Protein AF-A0A958CRT2-F1 (afdb_monomer_lite)

Structure (mmCIF, N/CA/C/O backbone):
data_AF-A0A958CRT2-F1
#
_entry.id   AF-A0A958CRT2-F1
#
loop_
_atom_site.group_PDB
_atom_site.id
_atom_site.type_symbol
_atom_site.label_atom_id
_atom_site.label_alt_id
_atom_site.label_comp_id
_atom_site.label_asym_id
_atom_site.label_entity_id
_atom_site.label_seq_id
_atom_site.pdbx_PDB_ins_code
_atom_site.Cartn_x
_atom_site.Cartn_y
_atom_site.Cartn_z
_atom_site.occupancy
_atom_site.B_iso_or_equiv
_atom_site.auth_seq_id
_atom_site.auth_comp_id
_atom_site.auth_asym_id
_atom_site.auth_atom_id
_atom_site.pdbx_PDB_model_num
ATOM 1 N N . MET A 1 1 ? -0.131 -10.631 -9.156 1.00 92.69 1 MET A N 1
ATOM 2 C CA . MET A 1 1 ? 0.072 -11.585 -8.029 1.00 92.69 1 MET A CA 1
ATOM 3 C C . MET A 1 1 ? -0.683 -11.134 -6.780 1.00 92.69 1 MET A C 1
ATOM 5 O O . MET A 1 1 ? -0.320 -10.122 -6.185 1.00 92.69 1 MET A O 1
ATOM 9 N N . ARG A 1 2 ? -1.702 -11.897 -6.364 1.00 96.94 2 ARG A N 1
ATOM 10 C CA . ARG A 1 2 ? -2.459 -11.662 -5.123 1.00 96.94 2 ARG A CA 1
ATOM 11 C C . ARG A 1 2 ? -1.669 -12.096 -3.884 1.00 96.94 2 ARG A C 1
ATOM 13 O O . ARG A 1 2 ? -1.029 -13.145 -3.904 1.00 96.94 2 ARG A O 1
ATOM 20 N N . ILE A 1 3 ? -1.748 -11.299 -2.823 1.00 97.94 3 ILE A N 1
ATOM 21 C CA . ILE A 1 3 ? -1.172 -11.559 -1.503 1.00 97.94 3 ILE A CA 1
ATOM 22 C C . ILE A 1 3 ? -2.262 -11.294 -0.465 1.00 97.94 3 ILE A C 1
ATOM 24 O O . ILE A 1 3 ? -2.745 -10.166 -0.346 1.00 97.94 3 ILE A O 1
ATOM 28 N N . ASP A 1 4 ? -2.651 -12.332 0.267 1.00 98.25 4 ASP A N 1
ATOM 29 C CA . ASP A 1 4 ? -3.617 -12.218 1.357 1.00 98.25 4 ASP A CA 1
ATOM 30 C C . ASP A 1 4 ? -2.956 -11.654 2.625 1.00 98.25 4 ASP A C 1
ATOM 32 O O . ASP A 1 4 ? -1.747 -11.795 2.843 1.00 98.25 4 ASP A O 1
ATOM 36 N N . SER A 1 5 ? -3.760 -10.984 3.446 1.00 97.38 5 SER A N 1
ATOM 37 C CA . SER A 1 5 ? -3.342 -10.419 4.725 1.00 97.38 5 SER A CA 1
ATOM 38 C C . SER A 1 5 ? -2.797 -11.507 5.657 1.00 97.38 5 SER A C 1
ATOM 40 O O . SER A 1 5 ? -3.406 -12.571 5.787 1.00 97.38 5 SER A O 1
ATOM 42 N N . PRO A 1 6 ? -1.678 -11.253 6.359 1.00 97.31 6 PRO A N 1
ATOM 43 C CA . PRO A 1 6 ? -1.142 -12.186 7.344 1.00 97.31 6 PRO A CA 1
ATOM 44 C C . PRO A 1 6 ? -1.880 -12.129 8.694 1.00 97.31 6 PRO A C 1
ATOM 46 O O . PRO A 1 6 ? -1.558 -12.904 9.594 1.00 97.31 6 PRO A O 1
ATOM 49 N N . PHE A 1 7 ? -2.821 -11.198 8.874 1.00 97.19 7 PHE A N 1
ATOM 50 C CA . PHE A 1 7 ? -3.458 -10.925 10.160 1.00 97.19 7 PHE A CA 1
ATOM 51 C C . PHE A 1 7 ? -4.795 -11.656 10.295 1.00 97.19 7 PHE A C 1
ATOM 53 O O . PHE A 1 7 ? -5.686 -11.492 9.462 1.00 97.19 7 PHE A O 1
ATOM 60 N N . ALA A 1 8 ? -4.951 -12.421 11.380 1.00 95.12 8 ALA A N 1
ATOM 61 C CA . ALA A 1 8 ? -6.141 -13.234 11.637 1.00 95.12 8 ALA A CA 1
ATOM 62 C C . ALA A 1 8 ? -7.433 -12.411 11.778 1.00 95.12 8 ALA A C 1
ATOM 64 O O . ALA A 1 8 ? -8.497 -12.895 11.403 1.00 95.12 8 ALA A O 1
ATOM 65 N N . ASP A 1 9 ? -7.333 -11.171 12.265 1.00 95.38 9 ASP A N 1
ATOM 66 C CA . ASP A 1 9 ? -8.474 -10.259 12.425 1.00 95.38 9 ASP A CA 1
ATOM 67 C C . ASP A 1 9 ? -8.942 -9.647 11.091 1.00 95.38 9 ASP A C 1
ATOM 69 O O . ASP A 1 9 ? -10.022 -9.062 11.015 1.00 95.38 9 ASP A O 1
ATOM 73 N N . TYR A 1 10 ? -8.158 -9.817 10.019 1.00 95.19 10 TYR A N 1
ATOM 74 C CA . TYR A 1 10 ? -8.446 -9.290 8.683 1.00 95.19 10 TYR A CA 1
ATOM 75 C C . TYR A 1 10 ? -8.303 -10.381 7.608 1.00 95.19 10 TYR A C 1
ATOM 77 O O . TYR A 1 10 ? -7.496 -10.225 6.687 1.00 95.19 10 TYR A O 1
ATOM 85 N N . PRO A 1 11 ? -9.072 -11.485 7.694 1.00 95.31 11 PRO A N 1
ATOM 86 C CA . PRO A 1 11 ? -8.912 -12.646 6.814 1.00 95.31 11 PRO A CA 1
ATOM 87 C C . PRO A 1 11 ? -9.316 -12.363 5.360 1.00 95.31 11 PRO A C 1
ATOM 89 O O . PRO A 1 11 ? -8.834 -13.023 4.444 1.00 95.31 11 PRO A O 1
ATOM 92 N N . ASP A 1 12 ? -10.174 -11.364 5.144 1.00 95.75 12 ASP A N 1
ATOM 93 C CA . ASP A 1 12 ? -10.664 -10.975 3.818 1.00 95.75 12 ASP A CA 1
ATOM 94 C C . ASP A 1 12 ? -9.814 -9.880 3.158 1.00 95.75 12 ASP A C 1
ATOM 96 O O . ASP A 1 12 ? -10.076 -9.498 2.015 1.00 95.75 12 ASP A O 1
ATOM 100 N N . ALA A 1 13 ? -8.814 -9.342 3.864 1.00 97.44 13 ALA A N 1
ATOM 101 C CA . ALA A 1 13 ? -7.952 -8.298 3.331 1.00 97.44 13 ALA A CA 1
ATOM 102 C C . ALA A 1 13 ? -6.886 -8.895 2.402 1.00 97.44 13 ALA A C 1
ATOM 104 O O . ALA A 1 13 ? -6.254 -9.902 2.717 1.00 97.44 13 ALA A O 1
ATOM 105 N N . TRP A 1 14 ? -6.663 -8.260 1.254 1.00 98.25 14 TRP A N 1
ATOM 106 C CA . TRP A 1 14 ? -5.672 -8.692 0.272 1.00 98.25 14 TRP A CA 1
ATOM 107 C C . TRP A 1 14 ? -5.212 -7.532 -0.609 1.00 98.25 14 TRP A C 1
ATOM 109 O O . TRP A 1 14 ? -5.921 -6.545 -0.808 1.00 98.25 14 TRP A O 1
ATOM 119 N N . ILE A 1 15 ? -4.022 -7.680 -1.184 1.00 98.31 15 ILE A N 1
ATOM 120 C CA . ILE A 1 15 ? -3.469 -6.774 -2.193 1.00 98.31 15 ILE A CA 1
ATOM 121 C C . ILE A 1 15 ? -3.059 -7.554 -3.437 1.00 98.31 15 ILE A C 1
ATOM 123 O O . ILE A 1 15 ? -2.719 -8.733 -3.364 1.00 98.31 15 ILE A O 1
ATOM 127 N N . GLU A 1 16 ? -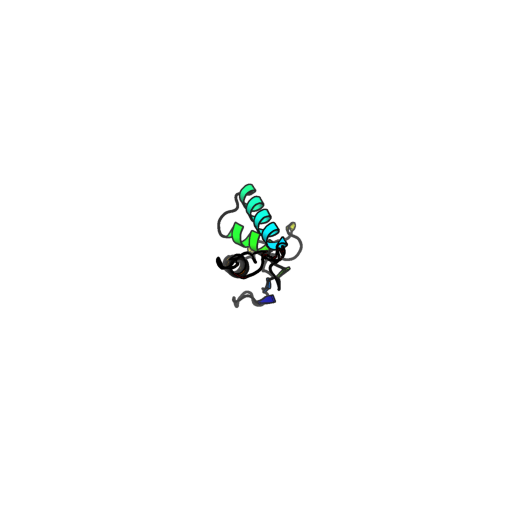3.066 -6.900 -4.589 1.00 98.00 16 GLU A N 1
ATOM 128 C CA . GLU A 1 16 ? -2.607 -7.473 -5.846 1.00 98.00 16 GLU A CA 1
ATOM 129 C C . GLU A 1 16 ? -1.454 -6.648 -6.416 1.00 98.00 16 GLU A C 1
ATOM 131 O O . GLU A 1 16 ? -1.618 -5.507 -6.854 1.00 98.00 16 GLU A O 1
ATOM 136 N N . LEU A 1 17 ? -0.261 -7.247 -6.388 1.00 96.56 17 LEU A N 1
ATOM 137 C CA . LEU A 1 17 ? 0.923 -6.690 -7.030 1.00 96.56 17 LEU A CA 1
ATOM 138 C C . LEU A 1 17 ? 0.836 -6.887 -8.547 1.00 96.56 17 LEU A C 1
ATOM 140 O O . LEU A 1 17 ? 0.374 -7.947 -8.985 1.00 96.56 17 LEU A O 1
ATOM 144 N N . PRO A 1 18 ? 1.382 -5.964 -9.350 1.00 93.81 18 PRO A N 1
ATOM 145 C CA . PRO A 1 18 ? 1.502 -6.180 -10.781 1.00 93.81 18 PRO A CA 1
ATOM 146 C C . PRO A 1 18 ? 2.431 -7.354 -11.091 1.00 93.81 18 PRO A C 1
ATOM 148 O O . PRO A 1 18 ? 3.497 -7.506 -10.494 1.00 93.81 18 PRO A O 1
ATOM 151 N N . ASP A 1 19 ? 2.063 -8.159 -12.089 1.00 88.75 19 ASP A N 1
ATOM 152 C CA . ASP A 1 19 ? 2.881 -9.302 -12.525 1.00 88.75 19 ASP A CA 1
ATOM 153 C C . ASP A 1 19 ? 4.223 -8.865 -13.127 1.00 88.75 19 ASP A C 1
ATOM 155 O O . ASP A 1 19 ? 5.197 -9.620 -13.146 1.00 88.75 19 ASP A O 1
ATOM 159 N N . ARG A 1 20 ? 4.281 -7.632 -13.650 1.00 88.50 20 ARG A N 1
ATOM 160 C CA . ARG A 1 20 ? 5.501 -7.014 -14.171 1.00 88.50 20 ARG A CA 1
ATOM 161 C C . ARG A 1 20 ? 5.570 -5.540 -13.813 1.00 88.50 20 ARG A C 1
ATOM 163 O O . ARG A 1 20 ? 4.708 -4.740 -14.180 1.00 88.50 20 ARG A O 1
ATOM 170 N N . TRP A 1 21 ? 6.695 -5.158 -13.231 1.00 90.00 21 TRP A N 1
ATOM 171 C CA . TRP A 1 21 ? 7.035 -3.768 -12.980 1.00 90.00 21 TRP A CA 1
ATOM 172 C C . TRP A 1 21 ? 7.600 -3.116 -14.240 1.00 90.00 21 TRP A C 1
ATOM 174 O O . TRP A 1 21 ? 8.756 -3.286 -14.615 1.00 90.00 21 TRP A O 1
ATOM 184 N N . LEU A 1 22 ? 6.739 -2.384 -14.931 1.00 86.94 22 LEU A N 1
ATOM 185 C CA . LEU A 1 22 ? 7.072 -1.635 -16.145 1.00 86.94 22 LEU A CA 1
ATOM 186 C C . LEU A 1 22 ? 7.423 -0.172 -15.845 1.00 86.94 22 LEU A C 1
ATOM 188 O O . LEU A 1 22 ? 7.059 0.342 -14.788 1.00 86.94 22 LEU A O 1
ATOM 192 N N . GLY A 1 23 ? 8.028 0.524 -16.815 1.00 85.44 23 GLY A N 1
ATOM 193 C CA . GLY A 1 23 ? 8.435 1.933 -16.685 1.00 85.44 23 GLY A CA 1
ATOM 194 C C . GLY A 1 23 ? 7.325 2.875 -16.198 1.00 85.44 23 GLY A C 1
ATOM 195 O O . GLY A 1 23 ? 7.589 3.761 -15.393 1.00 85.44 23 GLY A O 1
ATOM 196 N N . ARG A 1 24 ? 6.062 2.612 -16.564 1.00 87.81 24 ARG A N 1
ATOM 197 C CA . ARG A 1 24 ? 4.900 3.366 -16.054 1.00 87.81 24 ARG A CA 1
ATOM 198 C C . ARG A 1 24 ? 4.775 3.357 -14.523 1.00 87.81 24 ARG A C 1
ATOM 200 O O . ARG A 1 24 ? 4.306 4.333 -13.957 1.00 87.81 24 ARG A O 1
ATOM 207 N N . HIS A 1 25 ? 5.191 2.285 -13.847 1.00 91.62 25 HIS A N 1
ATOM 208 C CA . HIS A 1 25 ? 5.141 2.200 -12.383 1.00 91.62 25 HIS A CA 1
ATOM 209 C C . HIS A 1 25 ? 6.235 3.063 -11.751 1.00 91.62 25 HIS A C 1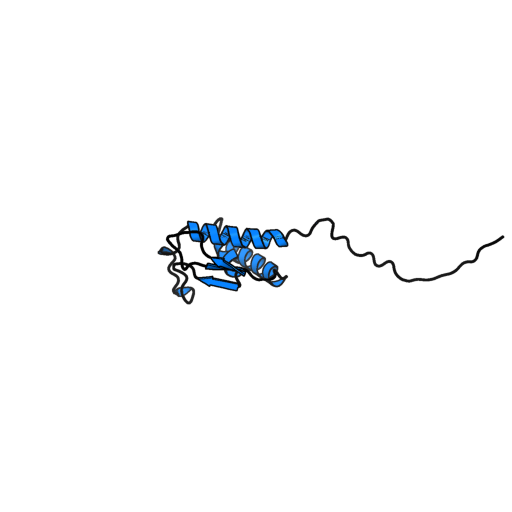
ATOM 211 O O . HIS A 1 25 ? 6.009 3.661 -10.708 1.00 91.62 25 HIS A O 1
ATOM 217 N N . ALA A 1 26 ? 7.391 3.203 -12.412 1.00 90.19 26 ALA A N 1
ATOM 218 C CA . ALA A 1 26 ? 8.419 4.151 -11.990 1.00 90.19 26 ALA A CA 1
ATOM 219 C C . ALA A 1 26 ? 7.934 5.602 -12.104 1.00 90.19 26 ALA A C 1
ATOM 221 O O . ALA A 1 26 ? 8.149 6.386 -11.180 1.00 90.19 26 ALA A O 1
ATOM 222 N N . THR A 1 27 ? 7.224 5.936 -13.186 1.00 92.19 27 THR A N 1
AT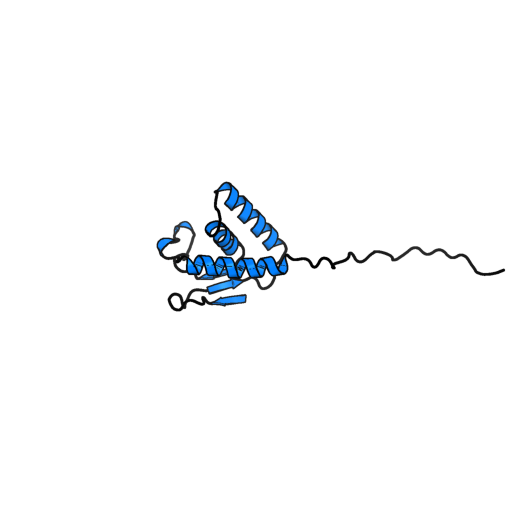OM 223 C CA . THR A 1 27 ? 6.573 7.244 -13.343 1.00 92.19 27 THR A CA 1
ATOM 224 C C . THR A 1 27 ? 5.529 7.480 -12.252 1.00 92.19 27 THR A C 1
ATOM 226 O O . THR A 1 27 ? 5.639 8.462 -11.526 1.00 92.19 27 THR A O 1
ATOM 229 N N . ARG A 1 28 ? 4.589 6.544 -12.056 1.00 93.88 28 ARG A N 1
ATOM 230 C CA . ARG A 1 28 ? 3.560 6.624 -11.003 1.00 93.88 28 ARG A CA 1
ATOM 231 C C . ARG A 1 28 ? 4.153 6.781 -9.604 1.00 93.88 28 ARG A C 1
ATOM 233 O O . ARG A 1 28 ? 3.670 7.592 -8.824 1.00 93.88 28 ARG A O 1
ATOM 240 N N . TYR A 1 29 ? 5.215 6.037 -9.297 1.00 94.50 29 TYR A N 1
ATOM 241 C CA . TYR A 1 29 ? 5.940 6.171 -8.036 1.00 94.50 29 TYR A CA 1
ATOM 242 C C . TYR A 1 29 ? 6.488 7.591 -7.855 1.00 94.50 29 TYR A C 1
ATOM 244 O O . TYR A 1 29 ? 6.267 8.207 -6.817 1.00 94.50 29 TYR A O 1
ATOM 252 N N . ALA A 1 30 ? 7.187 8.124 -8.862 1.00 93.81 30 ALA A N 1
ATOM 253 C CA . ALA A 1 30 ? 7.752 9.469 -8.794 1.00 93.81 30 ALA A CA 1
ATOM 254 C C . ALA A 1 30 ? 6.657 10.538 -8.639 1.00 93.81 30 ALA A C 1
ATOM 256 O O . ALA A 1 30 ? 6.776 11.418 -7.790 1.00 93.81 30 ALA A O 1
ATOM 257 N N . GLU A 1 31 ? 5.566 10.425 -9.399 1.00 96.19 31 GLU A N 1
ATOM 258 C CA . GLU A 1 31 ? 4.409 11.320 -9.305 1.00 96.19 31 GLU A CA 1
ATOM 259 C C . GLU A 1 31 ? 3.756 11.274 -7.918 1.00 96.19 31 GLU A C 1
ATOM 261 O O . GLU A 1 31 ? 3.472 12.326 -7.343 1.00 96.19 31 GLU A O 1
ATOM 266 N N . ALA A 1 32 ? 3.571 10.077 -7.352 1.00 95.75 32 ALA A N 1
ATOM 267 C CA . ALA A 1 32 ? 3.008 9.893 -6.018 1.00 95.75 32 ALA A CA 1
ATOM 268 C C . ALA A 1 32 ? 3.919 10.469 -4.921 1.00 95.75 32 ALA A C 1
ATOM 270 O O . ALA A 1 32 ? 3.429 11.101 -3.986 1.00 95.75 32 ALA A O 1
ATOM 271 N N . ILE A 1 33 ? 5.241 10.321 -5.053 1.00 96.12 33 ILE A N 1
ATOM 272 C CA . ILE A 1 33 ? 6.214 10.926 -4.133 1.00 96.12 33 ILE A CA 1
ATOM 273 C C . ILE A 1 33 ? 6.154 12.455 -4.198 1.00 96.12 33 ILE A C 1
ATOM 275 O O . ILE A 1 33 ? 6.101 13.109 -3.157 1.00 96.12 33 ILE A O 1
ATOM 279 N N . GLU A 1 34 ? 6.135 13.044 -5.395 1.00 96.81 34 GLU A N 1
ATOM 280 C CA . GLU A 1 34 ? 6.040 14.501 -5.543 1.00 96.81 34 GLU A CA 1
ATOM 281 C C . GLU A 1 34 ? 4.694 15.045 -5.050 1.00 96.81 34 GLU A C 1
ATOM 283 O O . GLU A 1 34 ? 4.656 16.092 -4.402 1.00 96.81 34 GLU A O 1
ATOM 288 N N . ALA A 1 35 ? 3.592 14.329 -5.288 1.00 96.31 35 ALA A N 1
ATOM 289 C CA . ALA A 1 35 ? 2.294 14.668 -4.713 1.00 96.31 35 ALA A CA 1
ATOM 290 C C . ALA A 1 35 ? 2.338 14.633 -3.181 1.00 96.31 35 ALA A C 1
ATOM 292 O O . ALA A 1 35 ? 1.975 15.614 -2.536 1.00 96.31 35 ALA A O 1
ATOM 293 N N . GLY A 1 36 ? 2.878 13.561 -2.601 1.00 95.19 36 GLY A N 1
ATOM 294 C CA . GLY A 1 36 ? 3.036 13.435 -1.158 1.00 95.19 36 GLY A CA 1
ATOM 295 C C . GLY A 1 36 ? 3.877 14.553 -0.541 1.00 95.19 36 GLY A C 1
ATOM 296 O O . GLY A 1 36 ? 3.505 15.087 0.499 1.00 95.19 36 GLY A O 1
ATOM 297 N N . LYS A 1 37 ? 4.956 14.985 -1.206 1.00 94.50 37 LYS A N 1
ATOM 298 C CA . LYS A 1 37 ? 5.759 16.138 -0.764 1.00 94.50 37 LYS A CA 1
ATOM 299 C C . LYS A 1 37 ? 4.963 17.441 -0.753 1.00 94.50 37 LYS A C 1
ATOM 301 O O . LYS A 1 37 ? 5.082 18.199 0.208 1.00 94.50 37 LYS A O 1
ATOM 306 N N . ARG A 1 38 ? 4.163 17.711 -1.794 1.00 96.62 38 ARG A N 1
ATOM 307 C CA . ARG A 1 38 ? 3.306 18.913 -1.849 1.00 96.62 38 ARG A CA 1
ATOM 308 C C . ARG A 1 38 ? 2.306 18.935 -0.698 1.00 96.62 38 ARG A C 1
ATOM 310 O O . ARG A 1 38 ? 2.163 19.964 -0.044 1.00 96.62 38 ARG A O 1
ATOM 317 N N . GLU A 1 39 ? 1.713 17.782 -0.407 1.00 95.75 39 GLU A N 1
ATOM 318 C CA . GLU A 1 39 ? 0.768 17.597 0.700 1.00 95.75 39 GLU A CA 1
ATOM 319 C C . GLU A 1 39 ? 1.454 17.398 2.065 1.00 95.75 39 GLU A C 1
ATOM 321 O O . GLU A 1 39 ? 0.788 17.207 3.080 1.00 95.75 39 GLU A O 1
ATOM 326 N N . LYS A 1 40 ? 2.793 17.460 2.116 1.00 95.69 40 LYS A N 1
ATOM 327 C CA . LYS A 1 40 ? 3.610 17.272 3.328 1.00 95.69 40 LYS A CA 1
ATOM 328 C C . LYS A 1 40 ? 3.363 15.931 4.033 1.00 95.69 40 LYS A C 1
ATOM 330 O O . LYS A 1 40 ? 3.539 15.825 5.247 1.00 95.69 40 LYS A O 1
ATOM 335 N N . LEU A 1 41 ? 2.993 14.898 3.278 1.00 93.44 41 LEU A N 1
ATOM 336 C CA . LEU A 1 41 ? 2.925 13.528 3.773 1.00 93.44 41 LEU A CA 1
ATOM 337 C C . LEU A 1 41 ? 4.340 13.023 4.051 1.00 93.44 41 LEU A C 1
ATOM 339 O O . LEU A 1 41 ? 5.250 13.190 3.237 1.00 93.44 41 LEU A O 1
ATOM 343 N N . ILE A 1 42 ? 4.522 12.381 5.201 1.00 91.75 42 ILE A N 1
ATOM 344 C CA . ILE A 1 42 ? 5.815 11.852 5.635 1.00 91.75 42 ILE A CA 1
ATOM 345 C C . ILE A 1 42 ? 5.675 10.437 6.184 1.00 91.75 42 ILE A C 1
ATOM 347 O O . ILE A 1 42 ? 4.595 10.014 6.604 1.00 91.75 42 ILE A O 1
ATOM 351 N N . GLY A 1 43 ? 6.799 9.723 6.204 1.00 92.25 43 GLY A N 1
ATOM 352 C CA . GLY A 1 43 ? 6.909 8.406 6.818 1.00 92.25 43 GLY A CA 1
ATOM 353 C C . GLY A 1 43 ? 5.855 7.436 6.296 1.00 92.25 43 GLY A C 1
ATOM 354 O O . GLY A 1 43 ? 5.647 7.304 5.091 1.00 92.25 43 GLY A O 1
ATOM 355 N N . ARG A 1 44 ? 5.162 6.768 7.220 1.00 92.56 44 ARG A N 1
ATOM 356 C CA . ARG A 1 44 ? 4.337 5.612 6.873 1.00 92.56 44 ARG A CA 1
ATOM 357 C C . ARG A 1 44 ? 3.102 5.927 6.045 1.00 92.56 44 ARG A C 1
ATOM 359 O O . ARG A 1 44 ? 2.710 5.126 5.204 1.00 92.56 44 ARG A O 1
ATOM 366 N N . VAL A 1 45 ? 2.539 7.115 6.236 1.00 91.50 45 VAL A N 1
ATOM 367 C CA . VAL A 1 45 ? 1.386 7.583 5.461 1.00 91.50 45 VAL A CA 1
ATOM 368 C C . VAL A 1 45 ? 1.781 7.825 4.004 1.00 91.50 45 VAL A C 1
ATOM 370 O O . VAL A 1 45 ? 1.028 7.462 3.100 1.00 91.50 45 VAL A O 1
ATOM 373 N N . LEU A 1 46 ? 2.974 8.380 3.762 1.00 95.69 46 LEU A N 1
ATOM 374 C CA . LEU A 1 46 ? 3.503 8.545 2.408 1.00 95.69 46 LEU A CA 1
ATOM 375 C C . LEU A 1 46 ? 3.750 7.186 1.749 1.00 95.69 46 LEU A C 1
ATOM 377 O O . LEU A 1 46 ? 3.261 6.951 0.647 1.00 95.69 46 LEU A O 1
ATOM 381 N N . ASP A 1 47 ? 4.463 6.289 2.434 1.00 97.19 47 ASP A N 1
ATOM 382 C CA . ASP A 1 47 ? 4.784 4.959 1.908 1.00 97.19 47 ASP A CA 1
ATOM 383 C C . ASP A 1 47 ? 3.524 4.176 1.526 1.00 97.19 47 ASP A C 1
ATOM 385 O O . ASP A 1 47 ? 3.453 3.580 0.449 1.00 97.19 47 ASP A O 1
ATOM 389 N N . PHE A 1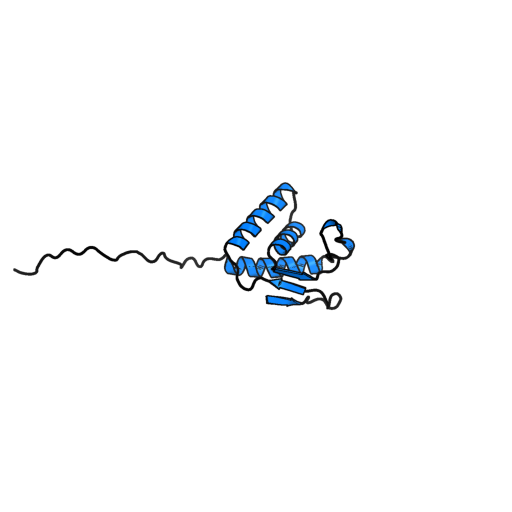 48 ? 2.512 4.204 2.393 1.00 96.75 48 PHE A N 1
ATOM 390 C CA . PHE A 1 48 ? 1.232 3.558 2.143 1.00 96.75 48 PHE A CA 1
ATOM 391 C C . PHE A 1 48 ? 0.499 4.181 0.953 1.00 96.75 48 PHE A C 1
ATOM 393 O O . PHE A 1 48 ? 0.070 3.461 0.054 1.00 96.75 48 PHE A O 1
ATOM 400 N N . SER A 1 49 ? 0.428 5.514 0.890 1.00 95.19 49 SER A N 1
ATOM 401 C CA . SER A 1 49 ? -0.221 6.225 -0.221 1.00 95.19 49 SER A CA 1
ATOM 402 C C . SER A 1 49 ? 0.435 5.896 -1.563 1.00 95.19 49 SER A C 1
ATOM 404 O O . SER A 1 49 ? -0.248 5.605 -2.541 1.00 95.19 49 SER A O 1
ATOM 406 N N . VAL A 1 50 ? 1.769 5.880 -1.605 1.00 97.12 50 VAL A N 1
ATOM 407 C CA . VAL A 1 50 ? 2.535 5.480 -2.793 1.00 97.12 50 VAL A CA 1
ATOM 408 C C . VAL A 1 50 ? 2.269 4.020 -3.151 1.00 97.12 50 VAL A C 1
ATOM 410 O O . VAL A 1 50 ? 2.127 3.692 -4.327 1.00 97.12 50 VAL A O 1
ATOM 413 N N . SER A 1 51 ? 2.165 3.147 -2.151 1.00 97.69 51 SER A N 1
ATOM 414 C CA . SER A 1 51 ? 1.889 1.726 -2.360 1.00 97.69 51 SER A CA 1
ATOM 415 C C . SER A 1 51 ? 0.523 1.496 -3.003 1.00 97.69 51 SER A C 1
ATOM 417 O O . SER A 1 51 ? 0.446 0.737 -3.964 1.00 97.69 51 SER A O 1
ATOM 419 N N . LEU A 1 52 ? -0.527 2.204 -2.569 1.00 96.38 52 LEU A N 1
ATOM 420 C CA . LEU A 1 52 ? -1.855 2.110 -3.193 1.00 96.38 52 LEU A CA 1
ATOM 421 C C . LEU A 1 52 ? -1.834 2.491 -4.682 1.00 96.38 52 LEU A C 1
ATOM 423 O O . LEU A 1 52 ? -2.510 1.865 -5.488 1.00 96.38 52 LEU A O 1
ATOM 427 N N . VAL A 1 53 ? -1.018 3.473 -5.075 1.00 95.56 53 VAL A N 1
ATOM 428 C CA . VAL A 1 53 ? -0.879 3.888 -6.486 1.00 95.56 53 VAL A CA 1
ATOM 429 C C . VAL A 1 53 ? -0.150 2.833 -7.340 1.00 95.56 53 VAL A C 1
ATOM 431 O O . VAL A 1 53 ? -0.278 2.813 -8.570 1.00 95.56 53 VAL A O 1
ATOM 434 N N . LEU A 1 54 ? 0.642 1.968 -6.704 1.00 96.31 54 LEU A N 1
ATOM 435 C CA . LEU A 1 54 ? 1.436 0.932 -7.364 1.00 96.31 54 LEU A CA 1
ATOM 436 C C . LEU A 1 54 ? 0.732 -0.421 -7.485 1.00 96.31 54 LEU A C 1
ATOM 438 O O . LEU A 1 54 ? 1.169 -1.239 -8.295 1.00 96.31 54 LEU A O 1
ATOM 442 N N . LEU A 1 55 ? -0.308 -0.660 -6.691 1.00 96.31 55 LEU A N 1
ATOM 443 C CA . LEU A 1 55 ? -1.101 -1.882 -6.741 1.00 96.31 55 LEU A CA 1
ATOM 444 C C . LEU A 1 55 ? -1.982 -1.925 -7.994 1.00 96.31 55 LEU A C 1
ATOM 446 O O . LEU A 1 55 ? -2.467 -0.894 -8.462 1.00 96.31 55 LEU A O 1
ATOM 450 N N . ASP A 1 56 ? -2.220 -3.133 -8.507 1.00 94.94 56 ASP A N 1
ATOM 451 C CA . ASP A 1 56 ? -3.224 -3.349 -9.554 1.00 94.94 56 ASP A CA 1
ATOM 452 C C . ASP A 1 56 ? -4.632 -3.388 -8.945 1.00 94.94 56 ASP A C 1
ATOM 454 O O . ASP A 1 56 ? -5.577 -2.867 -9.540 1.00 94.94 56 ASP A O 1
ATOM 458 N N . ASN A 1 57 ? -4.773 -3.979 -7.752 1.00 96.00 57 ASN A N 1
ATOM 459 C CA . ASN A 1 57 ? -6.039 -4.053 -7.027 1.00 96.00 57 ASN A CA 1
ATOM 460 C C . ASN A 1 57 ? -5.835 -4.336 -5.527 1.00 96.00 57 ASN A C 1
ATOM 462 O O . ASN A 1 57 ? -4.739 -4.714 -5.102 1.00 96.00 57 ASN A O 1
ATOM 466 N N . TRP A 1 58 ? -6.878 -4.148 -4.714 1.00 97.06 58 TRP A N 1
ATOM 467 C CA . TRP A 1 58 ? -6.859 -4.439 -3.279 1.00 97.06 58 TRP A CA 1
ATOM 468 C C . TRP A 1 58 ? -8.264 -4.536 -2.675 1.00 97.06 58 TRP A C 1
ATOM 470 O O . TRP A 1 58 ? -9.217 -3.921 -3.151 1.00 97.06 58 TRP A O 1
ATOM 4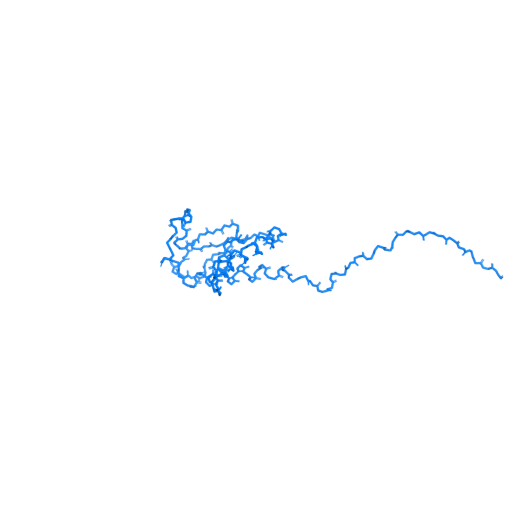80 N N . VAL A 1 59 ? -8.366 -5.250 -1.554 1.00 97.06 59 VAL A N 1
ATOM 481 C CA . VAL A 1 59 ? -9.463 -5.143 -0.585 1.00 97.06 59 VAL A CA 1
ATOM 482 C C . VAL A 1 59 ? -8.830 -4.916 0.774 1.00 97.06 59 VAL A C 1
ATOM 484 O O . VAL A 1 59 ? -8.101 -5.767 1.276 1.00 97.06 59 VAL A O 1
ATOM 487 N N . LEU A 1 60 ? -9.089 -3.751 1.361 1.00 97.19 60 LEU A N 1
ATOM 488 C CA . LEU A 1 60 ? -8.529 -3.347 2.646 1.00 97.19 60 LEU A CA 1
ATOM 489 C C . LEU A 1 60 ? -9.652 -2.820 3.552 1.00 97.19 60 LEU A C 1
ATOM 491 O O . LEU A 1 60 ? -10.586 -2.192 3.041 1.00 97.19 60 LEU A O 1
ATOM 495 N N . PRO A 1 61 ? -9.573 -3.040 4.877 1.00 96.19 61 PRO A N 1
ATOM 496 C CA . PRO A 1 61 ? -10.537 -2.504 5.835 1.00 96.19 61 PRO A CA 1
ATOM 497 C C . PRO A 1 61 ? -10.721 -0.991 5.671 1.00 96.19 61 PRO A C 1
ATOM 499 O O . PRO A 1 61 ? -9.750 -0.258 5.492 1.00 96.19 61 PRO A O 1
ATOM 502 N N . GLY A 1 62 ? -11.970 -0.521 5.678 1.00 93.88 62 GLY A N 1
ATOM 503 C CA . GLY A 1 62 ? -12.295 0.902 5.537 1.00 93.88 62 GLY A CA 1
ATOM 504 C C . GLY A 1 62 ? -12.130 1.501 4.133 1.00 93.88 62 GLY A C 1
ATOM 505 O O . GLY A 1 62 ? -12.753 2.518 3.839 1.00 93.88 62 GLY A O 1
ATOM 506 N N . LEU A 1 63 ? -11.378 0.876 3.219 1.00 95.25 63 LEU A N 1
ATOM 507 C CA . LEU A 1 63 ? -11.123 1.401 1.867 1.00 95.25 63 LEU A CA 1
ATOM 508 C C . LEU A 1 63 ? -12.082 0.813 0.826 1.00 95.25 63 LEU A C 1
ATOM 510 O O . LEU A 1 63 ? -11.669 0.290 -0.210 1.00 95.25 63 LEU A O 1
ATOM 514 N N . THR A 1 64 ? -13.382 0.873 1.115 1.00 90.12 64 THR A N 1
ATOM 515 C CA . THR A 1 64 ? -14.421 0.349 0.217 1.00 90.12 64 THR A CA 1
ATOM 516 C C . THR A 1 64 ? -15.062 1.465 -0.604 1.00 90.12 64 THR A C 1
ATOM 518 O O . THR A 1 64 ? -15.448 2.509 -0.083 1.00 90.12 64 THR A O 1
ATOM 521 N N . GLY A 1 65 ? -15.192 1.241 -1.914 1.00 88.38 65 GLY A N 1
ATOM 522 C CA . GLY A 1 65 ? -15.782 2.218 -2.829 1.00 88.38 65 GLY A CA 1
ATOM 523 C C . GLY A 1 65 ? -14.858 3.404 -3.160 1.00 88.38 65 GLY A C 1
ATOM 524 O O . GLY A 1 65 ? -13.633 3.272 -3.086 1.00 88.38 65 GLY A O 1
ATOM 525 N N . PRO A 1 66 ? -15.425 4.543 -3.603 1.00 90.56 66 PRO A N 1
ATOM 526 C CA . PRO A 1 66 ? -14.647 5.708 -4.011 1.00 90.56 66 PRO A CA 1
ATOM 527 C C . PRO A 1 66 ? -13.984 6.418 -2.810 1.00 90.56 66 PRO A C 1
ATOM 529 O O . PRO A 1 66 ? -14.466 6.278 -1.684 1.00 90.56 66 PRO A O 1
ATOM 532 N N . PRO A 1 67 ? -12.904 7.198 -3.030 1.00 88.75 67 PRO A N 1
ATOM 533 C CA . PRO A 1 67 ? -12.093 7.774 -1.950 1.00 88.75 67 PRO A CA 1
ATOM 534 C C . PRO A 1 67 ? -12.833 8.667 -0.947 1.00 88.75 67 PRO A C 1
ATOM 536 O O . PRO A 1 67 ? -12.453 8.723 0.217 1.00 88.75 67 PRO A O 1
ATOM 539 N N . ASP A 1 68 ? -13.899 9.347 -1.368 1.00 91.88 68 ASP A N 1
ATOM 540 C CA . ASP A 1 68 ? -14.741 10.188 -0.507 1.00 91.88 68 ASP A CA 1
ATOM 541 C C . ASP A 1 68 ? -15.543 9.387 0.533 1.00 91.88 68 ASP A C 1
ATOM 543 O O . ASP A 1 68 ? -16.067 9.963 1.485 1.00 91.88 68 ASP A O 1
ATOM 547 N N . LYS A 1 69 ? -15.626 8.062 0.365 1.00 93.31 69 LYS A N 1
ATOM 548 C CA . LYS A 1 69 ? -16.314 7.139 1.278 1.00 93.31 69 LYS A CA 1
ATOM 549 C C . LYS A 1 69 ? -15.368 6.298 2.129 1.00 93.31 69 LYS A C 1
ATOM 551 O O . LYS A 1 69 ? -15.843 5.448 2.878 1.00 93.31 69 LYS A O 1
ATOM 556 N N . TRP A 1 70 ? -14.057 6.491 2.005 1.00 94.06 70 TRP A N 1
ATOM 557 C CA . TRP A 1 70 ? -13.091 5.711 2.770 1.00 94.06 70 TRP A CA 1
ATOM 558 C C . TRP A 1 70 ? -13.149 6.059 4.258 1.00 94.06 70 TRP A C 1
ATOM 560 O O . TRP A 1 70 ? -13.096 7.227 4.644 1.00 94.06 70 TRP A O 1
ATOM 570 N N . ASP A 1 71 ? -13.217 5.025 5.093 1.00 94.88 71 ASP A N 1
ATOM 571 C CA . ASP A 1 71 ? -13.196 5.138 6.545 1.00 94.88 71 ASP A CA 1
ATOM 572 C C . ASP A 1 71 ? -11.826 4.728 7.091 1.00 94.88 71 ASP A C 1
ATOM 574 O O . ASP A 1 71 ? -11.547 3.561 7.369 1.00 94.88 71 ASP A O 1
ATOM 578 N N . PHE A 1 72 ? -10.956 5.719 7.271 1.00 90.25 72 PHE A N 1
ATOM 579 C CA . PHE A 1 72 ? -9.619 5.501 7.817 1.00 90.25 72 PHE A CA 1
ATOM 580 C C . PHE A 1 72 ? -9.618 5.079 9.293 1.00 90.25 72 PHE A C 1
ATOM 582 O O . PHE A 1 72 ? -8.587 4.607 9.766 1.00 90.25 72 PHE A O 1
ATOM 589 N N . GLN A 1 73 ? -10.733 5.199 10.029 1.00 92.62 73 GLN A N 1
ATOM 590 C CA . GLN A 1 73 ? -10.809 4.691 11.406 1.00 92.62 73 GLN A CA 1
ATOM 591 C C . GLN A 1 73 ? -10.819 3.160 11.447 1.00 92.62 73 GLN A C 1
ATOM 593 O O . GLN A 1 73 ? -10.413 2.569 12.444 1.00 92.62 73 GLN A O 1
ATOM 598 N N . GLN A 1 74 ? -11.244 2.521 10.355 1.00 93.44 74 GLN A N 1
ATOM 599 C CA . GLN A 1 74 ? -11.246 1.067 10.208 1.00 93.44 74 GLN A CA 1
ATOM 600 C C . GLN A 1 74 ? -9.941 0.518 9.628 1.00 93.44 74 GLN A C 1
ATOM 602 O O . GLN A 1 74 ? -9.812 -0.696 9.516 1.00 93.44 74 GLN A O 1
ATOM 607 N N . LEU A 1 75 ? -8.988 1.374 9.245 1.00 94.44 75 LEU A N 1
ATOM 608 C CA . LEU A 1 75 ? -7.727 0.956 8.642 1.00 94.44 75 LEU A CA 1
ATOM 609 C C . LEU A 1 75 ? -6.629 0.871 9.720 1.00 94.44 75 LEU A C 1
ATOM 611 O O . LEU A 1 75 ? -6.030 1.891 10.073 1.00 94.44 75 LEU A O 1
ATOM 615 N N . PRO A 1 76 ? -6.342 -0.323 10.266 1.00 94.81 76 PRO A N 1
ATOM 616 C CA . PRO A 1 76 ? -5.382 -0.472 11.354 1.00 94.81 76 PRO A CA 1
ATOM 617 C C . PRO A 1 76 ? -3.948 -0.223 10.864 1.00 94.81 76 PRO A C 1
ATOM 619 O O . PRO A 1 76 ? -3.592 -0.510 9.717 1.00 94.81 76 PRO A O 1
ATOM 622 N N . LEU A 1 77 ? -3.086 0.262 11.764 1.00 94.56 77 LEU A N 1
ATOM 623 C CA . LEU A 1 77 ? -1.694 0.598 11.434 1.00 94.56 77 LEU A CA 1
ATOM 624 C C . LEU A 1 77 ? -0.897 -0.599 10.900 1.00 94.56 77 LEU A C 1
ATOM 626 O O . LEU A 1 77 ? -0.036 -0.418 10.048 1.00 94.56 77 LEU A O 1
ATOM 630 N N . GLU A 1 78 ? -1.190 -1.815 11.356 1.00 96.00 78 GLU A N 1
ATOM 631 C CA . GLU A 1 78 ? -0.526 -3.035 10.886 1.00 96.00 78 GLU A CA 1
ATOM 632 C C . GLU A 1 78 ? -0.859 -3.390 9.430 1.00 96.00 78 GLU A C 1
ATOM 634 O O . GLU A 1 78 ? 0.014 -3.871 8.710 1.00 96.00 78 GLU A O 1
ATOM 639 N N . ILE A 1 79 ? -2.066 -3.069 8.950 1.00 97.50 79 ILE A N 1
ATOM 640 C CA . ILE A 1 79 ? -2.414 -3.205 7.529 1.00 97.50 79 ILE A CA 1
ATOM 641 C C . ILE A 1 79 ? -1.670 -2.147 6.712 1.00 97.50 79 ILE A C 1
ATOM 643 O O . ILE A 1 79 ? -1.090 -2.473 5.678 1.00 97.50 79 ILE A O 1
ATOM 647 N N . ILE A 1 80 ? -1.629 -0.898 7.190 1.00 96.75 80 ILE A N 1
ATOM 648 C CA . ILE A 1 80 ? -0.871 0.190 6.546 1.00 96.75 80 ILE A CA 1
ATOM 649 C C . ILE A 1 80 ? 0.604 -0.207 6.402 1.00 96.75 80 ILE A C 1
ATOM 651 O O . ILE A 1 80 ? 1.185 -0.107 5.320 1.00 96.75 80 ILE A O 1
ATOM 655 N N . GLU A 1 81 ? 1.191 -0.692 7.495 1.00 96.94 81 GLU A N 1
ATOM 656 C CA . GLU A 1 81 ? 2.554 -1.204 7.587 1.00 96.94 81 GLU A CA 1
ATOM 657 C C . GLU A 1 81 ? 2.797 -2.342 6.591 1.00 96.94 81 GLU A C 1
ATOM 659 O O . GLU A 1 81 ? 3.715 -2.265 5.773 1.00 96.94 81 GLU A O 1
ATOM 664 N N . TRP A 1 82 ? 1.965 -3.383 6.637 1.00 97.94 82 TRP A N 1
ATOM 665 C CA . TRP A 1 82 ? 2.094 -4.569 5.796 1.00 97.94 82 TRP A CA 1
ATOM 666 C C . TRP A 1 82 ? 2.018 -4.233 4.306 1.00 97.94 82 TRP A C 1
ATOM 668 O O . TRP A 1 82 ? 2.881 -4.672 3.541 1.00 97.94 82 TRP A O 1
ATOM 678 N N . VAL A 1 83 ? 1.043 -3.420 3.891 1.00 98.38 83 VAL A N 1
ATOM 679 C CA . VAL A 1 83 ? 0.906 -2.991 2.494 1.00 98.38 83 VAL A CA 1
ATOM 680 C C . VAL A 1 83 ? 2.141 -2.205 2.062 1.00 98.38 83 VAL A C 1
ATOM 682 O O . VAL A 1 83 ? 2.750 -2.534 1.042 1.00 98.38 83 VAL A O 1
ATOM 685 N N . ALA A 1 84 ? 2.556 -1.216 2.859 1.00 98.00 84 ALA A N 1
ATOM 686 C CA . ALA A 1 84 ? 3.720 -0.393 2.553 1.00 98.00 84 ALA A CA 1
ATOM 687 C C . ALA A 1 84 ? 5.002 -1.225 2.408 1.00 98.00 84 ALA A C 1
ATOM 689 O O . ALA A 1 84 ? 5.734 -1.075 1.428 1.00 98.00 84 ALA A O 1
ATOM 690 N N . GLN A 1 85 ? 5.272 -2.132 3.353 1.00 97.62 85 GLN A N 1
ATOM 691 C CA . GLN A 1 85 ? 6.445 -3.004 3.285 1.00 97.62 85 GLN A CA 1
ATOM 692 C C . GLN A 1 85 ? 6.391 -3.928 2.071 1.00 97.62 85 GLN A C 1
ATOM 694 O O . GLN A 1 85 ? 7.357 -3.998 1.314 1.00 97.62 85 GLN A O 1
ATOM 699 N N . THR A 1 86 ? 5.268 -4.618 1.874 1.00 97.69 86 THR A N 1
ATOM 700 C CA . THR A 1 86 ? 5.132 -5.643 0.834 1.00 97.69 86 THR A CA 1
ATOM 701 C C . THR A 1 86 ? 5.315 -5.042 -0.555 1.00 97.69 86 THR A C 1
ATOM 703 O O . THR A 1 86 ? 6.099 -5.550 -1.361 1.00 97.69 86 THR A O 1
ATOM 706 N N . VAL A 1 87 ? 4.643 -3.921 -0.827 1.00 97.56 87 VAL A N 1
ATOM 707 C CA . VAL A 1 87 ? 4.673 -3.272 -2.141 1.00 97.56 87 VAL A CA 1
ATOM 708 C C . VAL A 1 87 ? 6.026 -2.623 -2.403 1.00 97.56 87 VAL A C 1
ATOM 710 O O . VAL A 1 87 ? 6.624 -2.859 -3.455 1.00 97.56 87 VAL A O 1
ATOM 713 N N . LEU A 1 88 ? 6.547 -1.828 -1.461 1.00 96.06 88 LEU A N 1
ATOM 714 C CA . LEU A 1 88 ? 7.797 -1.102 -1.687 1.00 96.06 88 LEU A CA 1
ATOM 715 C C . LEU A 1 88 ? 9.010 -2.029 -1.716 1.00 96.06 88 LEU A C 1
ATOM 717 O O . LEU A 1 88 ? 9.936 -1.765 -2.482 1.00 96.06 88 LEU A O 1
ATOM 721 N N . LEU A 1 89 ? 9.019 -3.125 -0.951 1.00 95.06 89 LEU A N 1
ATOM 722 C CA . LEU A 1 89 ? 10.075 -4.133 -1.052 1.00 95.06 89 LEU A CA 1
ATOM 723 C C . LEU A 1 89 ? 10.081 -4.773 -2.447 1.00 95.06 89 LEU A C 1
ATOM 725 O O . LEU A 1 89 ? 11.129 -4.813 -3.095 1.00 95.06 89 LEU A O 1
ATOM 729 N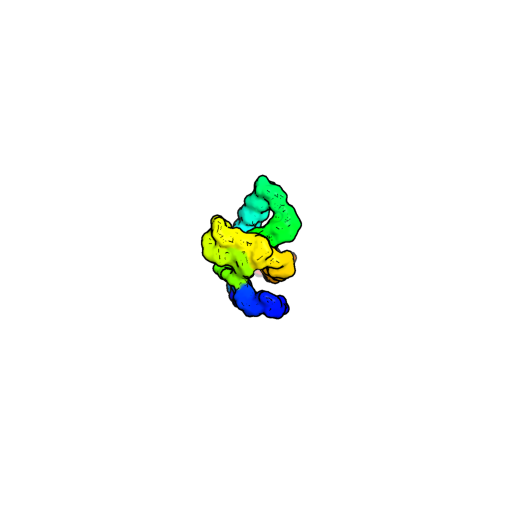 N . ALA A 1 90 ? 8.915 -5.209 -2.937 1.00 94.69 90 ALA A N 1
ATOM 730 C CA . ALA A 1 90 ? 8.783 -5.822 -4.258 1.00 94.69 90 ALA A CA 1
ATOM 731 C C . ALA A 1 90 ? 9.168 -4.853 -5.387 1.00 94.69 90 ALA A C 1
ATOM 733 O O . ALA A 1 90 ? 9.919 -5.211 -6.296 1.00 94.69 90 ALA A O 1
ATOM 734 N N . PHE A 1 91 ? 8.705 -3.605 -5.305 1.00 94.69 91 PHE A N 1
ATOM 735 C CA . PHE A 1 91 ? 9.017 -2.572 -6.285 1.00 94.69 91 PHE A CA 1
ATOM 736 C C . PHE A 1 91 ? 10.499 -2.168 -6.269 1.00 94.69 91 PHE A C 1
ATOM 738 O O . PHE A 1 91 ? 11.115 -1.989 -7.320 1.00 94.69 91 PHE A O 1
ATOM 745 N N . ASN A 1 92 ? 11.116 -2.040 -5.094 1.00 91.94 92 ASN A N 1
ATOM 746 C CA . ASN A 1 92 ? 12.527 -1.664 -5.006 1.00 91.94 92 ASN A CA 1
ATOM 747 C C . ASN A 1 92 ? 13.460 -2.794 -5.454 1.00 91.94 92 ASN A C 1
ATOM 749 O O . ASN A 1 92 ? 14.491 -2.505 -6.061 1.00 91.94 92 ASN A O 1
ATOM 753 N N . ALA A 1 93 ? 13.091 -4.061 -5.237 1.00 90.38 93 ALA A N 1
ATOM 754 C CA . ALA A 1 93 ? 13.881 -5.213 -5.675 1.00 90.38 93 ALA A CA 1
ATOM 755 C C . ALA A 1 93 ? 14.134 -5.222 -7.194 1.00 90.38 93 ALA A C 1
ATOM 757 O O . ALA A 1 93 ? 15.200 -5.636 -7.641 1.00 90.38 93 ALA A O 1
ATOM 758 N N . VAL A 1 94 ? 13.190 -4.708 -7.986 1.00 86.25 94 VAL A N 1
ATOM 759 C CA . VAL A 1 94 ? 13.316 -4.620 -9.451 1.00 86.25 94 VAL A CA 1
ATOM 760 C C . VAL A 1 94 ? 13.899 -3.296 -9.950 1.00 86.25 94 VAL A C 1
ATOM 762 O O . VAL A 1 94 ? 14.293 -3.198 -11.110 1.00 86.25 94 VAL A O 1
ATOM 765 N N . ARG A 1 95 ? 13.975 -2.264 -9.097 1.00 72.31 95 ARG A N 1
ATOM 766 C CA . ARG A 1 95 ? 14.621 -0.981 -9.431 1.00 72.31 95 ARG A CA 1
ATOM 767 C C . ARG A 1 95 ? 16.140 -1.042 -9.381 1.00 72.31 95 ARG A C 1
ATOM 769 O O . ARG A 1 95 ? 16.798 -0.166 -9.945 1.00 72.31 95 ARG A O 1
ATOM 776 N N . ILE A 1 96 ? 16.707 -2.037 -8.707 1.00 65.00 96 ILE A N 1
ATOM 777 C CA . ILE A 1 96 ? 18.151 -2.244 -8.684 1.00 65.00 96 ILE A CA 1
ATOM 778 C C . ILE A 1 96 ? 18.561 -2.825 -10.041 1.00 65.00 96 ILE A C 1
ATOM 780 O O . ILE A 1 96 ? 18.543 -4.033 -10.250 1.00 65.00 96 ILE A O 1
ATOM 784 N N . ILE A 1 97 ? 18.947 -1.955 -10.977 1.00 53.75 97 ILE A N 1
ATOM 785 C CA . ILE A 1 97 ? 19.695 -2.365 -12.169 1.00 53.75 97 ILE A CA 1
ATOM 786 C C . ILE A 1 97 ? 21.044 -2.910 -11.670 1.00 53.75 97 ILE A C 1
ATOM 788 O O . ILE A 1 97 ? 21.785 -2.165 -11.018 1.00 53.75 97 ILE A O 1
ATOM 792 N N . PRO A 1 98 ? 21.412 -4.176 -11.944 1.00 49.19 98 PRO A N 1
ATOM 793 C CA . PRO A 1 98 ? 22.745 -4.661 -11.627 1.00 49.19 98 PRO A CA 1
ATOM 794 C C . PRO A 1 98 ? 23.776 -3.777 -12.334 1.00 49.19 98 PRO A C 1
ATOM 796 O O . PRO A 1 98 ? 23.685 -3.581 -13.549 1.00 49.19 98 PRO A O 1
ATOM 799 N N . LYS A 1 99 ? 24.789 -3.294 -11.600 1.00 49.28 99 LYS A N 1
ATOM 800 C CA . LYS A 1 99 ? 25.916 -2.502 -12.144 1.00 49.28 99 LYS A CA 1
ATOM 801 C C . LYS A 1 99 ? 26.635 -3.171 -13.333 1.00 49.28 99 LYS A C 1
ATOM 803 O O . LYS A 1 99 ? 27.372 -2.498 -14.039 1.00 49.28 99 LYS A O 1
ATOM 808 N N . ASN A 1 100 ? 26.393 -4.462 -13.573 1.00 44.44 100 ASN A N 1
ATOM 809 C CA . ASN A 1 100 ? 26.981 -5.251 -14.659 1.00 44.44 100 ASN A CA 1
ATOM 810 C C . ASN A 1 100 ? 26.142 -5.296 -15.948 1.00 44.44 100 ASN A C 1
ATOM 812 O O . ASN A 1 100 ? 26.466 -6.061 -16.852 1.00 44.44 100 ASN A O 1
ATOM 816 N N . SER A 1 101 ? 25.085 -4.491 -16.067 1.00 44.06 101 SER A N 1
ATOM 817 C CA . SER A 1 101 ? 24.347 -4.345 -17.330 1.00 44.06 101 SER A CA 1
ATOM 818 C C . SER A 1 101 ? 25.138 -3.422 -18.268 1.00 44.06 101 SER A C 1
ATOM 820 O O . SER A 1 101 ? 24.807 -2.251 -18.434 1.00 44.06 101 SER A O 1
ATOM 822 N N . LEU A 1 102 ? 26.259 -3.924 -18.792 1.00 47.12 102 LEU A N 1
ATOM 823 C CA . LEU A 1 102 ? 27.101 -3.216 -19.756 1.00 47.12 102 LEU A CA 1
ATOM 824 C C . LEU A 1 102 ? 26.301 -2.903 -21.032 1.00 47.12 102 LEU A C 1
ATOM 826 O O . LEU A 1 102 ? 25.502 -3.737 -21.468 1.00 47.12 102 LEU A O 1
ATOM 830 N N . PRO A 1 103 ? 26.537 -1.751 -21.683 1.00 44.53 103 PRO A N 1
ATOM 831 C CA . PRO A 1 103 ? 26.088 -1.564 -23.052 1.00 44.53 103 PRO A CA 1
ATOM 832 C C . PRO A 1 103 ? 26.784 -2.605 -23.939 1.00 44.53 103 PRO A C 1
ATOM 834 O O . PRO A 1 103 ? 28.005 -2.758 -23.895 1.00 44.53 103 PRO A O 1
ATOM 837 N N . LEU A 1 104 ? 26.007 -3.320 -24.754 1.00 47.78 104 LEU A N 1
ATOM 838 C CA . LEU A 1 104 ? 26.536 -4.024 -25.919 1.00 47.78 104 LEU A CA 1
ATOM 839 C C . LEU A 1 104 ? 27.240 -2.978 -26.792 1.00 47.78 104 LEU A C 1
ATOM 841 O O . LEU A 1 104 ? 26.581 -2.138 -27.403 1.00 47.78 104 LEU A O 1
ATOM 845 N N . SER A 1 105 ? 28.574 -2.994 -26.807 1.00 46.69 105 SER A N 1
ATOM 846 C CA . SER A 1 105 ? 29.366 -2.185 -27.732 1.00 46.69 105 SER A CA 1
ATOM 847 C C . SER A 1 105 ? 28.906 -2.456 -29.168 1.00 46.69 105 SER A C 1
ATOM 849 O O . SER A 1 105 ? 28.921 -3.617 -29.588 1.00 46.69 105 SER A O 1
ATOM 851 N N . PRO A 1 106 ? 28.548 -1.433 -29.961 1.00 51.66 106 PRO A N 1
ATOM 852 C CA . PRO A 1 106 ? 28.375 -1.606 -31.389 1.00 51.66 106 PRO A CA 1
ATOM 853 C C . PRO A 1 106 ? 29.766 -1.579 -32.028 1.00 51.66 106 PRO A C 1
ATOM 855 O O . PRO A 1 106 ? 30.225 -0.546 -32.499 1.00 51.66 106 PRO A O 1
ATOM 858 N N . SER A 1 107 ? 30.454 -2.718 -32.032 1.00 48.81 107 SER A N 1
ATOM 859 C CA . SER A 1 107 ? 31.626 -2.916 -32.891 1.00 48.81 107 SER A CA 1
ATOM 860 C C . SER A 1 107 ? 31.276 -3.937 -33.959 1.00 48.81 107 SER A C 1
ATOM 862 O O . SER A 1 107 ? 31.645 -5.105 -33.886 1.00 48.81 107 SER A O 1
ATOM 864 N N . GLY A 1 108 ? 30.517 -3.469 -34.946 1.00 42.31 108 GLY A N 1
ATOM 865 C CA . GLY A 1 108 ? 30.253 -4.182 -36.182 1.00 42.31 108 GLY A CA 1
ATOM 866 C C . GLY A 1 108 ? 30.161 -3.197 -37.344 1.00 42.31 108 GLY A C 1
ATOM 867 O O . GLY A 1 108 ? 29.177 -2.472 -37.427 1.00 42.31 108 GLY A O 1
ATOM 868 N N . LEU A 1 109 ? 31.174 -3.266 -38.221 1.00 43.09 109 LEU A N 1
ATOM 869 C CA . LEU A 1 109 ? 31.259 -2.822 -39.629 1.00 43.09 109 LEU A CA 1
ATOM 870 C C . LEU A 1 109 ? 32.024 -1.527 -39.969 1.00 43.09 109 LEU A C 1
ATOM 872 O O . LEU A 1 109 ? 31.460 -0.439 -39.990 1.00 43.09 109 LEU A O 1
ATOM 876 N N . ALA A 1 110 ? 33.290 -1.723 -40.365 1.00 41.19 110 ALA A N 1
ATOM 877 C CA . ALA A 1 110 ? 33.931 -1.230 -41.603 1.00 41.19 110 ALA A CA 1
ATOM 878 C C . ALA A 1 110 ? 35.353 -1.847 -41.659 1.00 41.19 110 ALA A C 1
ATOM 880 O O . ALA A 1 110 ? 36.224 -1.451 -40.895 1.00 41.19 110 ALA A O 1
ATOM 881 N N . THR A 1 111 ? 35.567 -3.029 -42.246 1.00 45.19 111 THR A N 1
ATOM 882 C CA . THR A 1 111 ? 35.950 -3.287 -43.656 1.00 45.19 111 THR A CA 1
ATOM 883 C C . THR A 1 111 ? 37.087 -2.395 -44.174 1.00 45.19 111 THR A C 1
ATOM 885 O O . THR A 1 111 ? 36.891 -1.197 -44.349 1.00 45.19 111 THR A O 1
ATOM 888 N N . GLY A 1 112 ? 38.239 -2.995 -44.496 1.00 37.12 112 GLY A N 1
ATOM 889 C CA . GLY A 1 112 ? 39.309 -2.348 -45.261 1.00 37.12 112 GLY A CA 1
ATOM 890 C C . GLY A 1 112 ? 40.628 -3.119 -45.213 1.00 37.12 112 GLY A C 1
ATOM 891 O O . GLY A 1 112 ? 41.380 -3.004 -44.254 1.00 37.12 112 GLY A O 1
ATOM 892 N N . GLU A 1 113 ? 40.869 -3.926 -46.240 1.00 45.75 113 GLU A N 1
ATOM 893 C CA . GLU A 1 113 ? 42.063 -4.740 -46.487 1.00 45.75 113 GLU A CA 1
ATOM 894 C C . GLU A 1 113 ? 43.376 -3.934 -46.554 1.00 45.75 113 GLU A C 1
ATOM 896 O O . GLU A 1 113 ? 43.418 -2.853 -47.137 1.00 45.75 113 GLU A O 1
ATOM 901 N N . ALA A 1 114 ? 44.476 -4.529 -46.077 1.00 38.91 114 ALA A N 1
ATOM 902 C CA . ALA A 1 114 ? 45.810 -4.366 -46.663 1.00 38.91 114 ALA A CA 1
ATOM 903 C C . ALA A 1 114 ? 46.639 -5.653 -46.439 1.00 38.91 114 ALA A C 1
ATOM 905 O O . ALA A 1 114 ? 46.716 -6.172 -45.328 1.00 38.91 114 ALA A O 1
ATOM 906 N N . GLN A 1 115 ? 47.177 -6.178 -47.543 1.00 45.09 115 GLN A N 1
ATOM 907 C CA . GLN A 1 115 ? 47.805 -7.493 -47.773 1.00 45.09 115 GLN A CA 1
ATOM 908 C C . GLN A 1 115 ? 49.084 -7.819 -46.960 1.00 45.09 115 GLN A C 1
ATOM 910 O O . GLN A 1 115 ? 49.739 -6.908 -46.457 1.00 45.09 115 GLN A O 1
ATOM 915 N N . PRO A 1 116 ? 49.502 -9.109 -46.910 1.00 42.97 116 PRO A N 1
ATOM 916 C CA . PRO A 1 116 ? 50.768 -9.556 -46.321 1.00 42.97 116 PRO A CA 1
ATOM 917 C C . PRO A 1 116 ? 51.921 -9.696 -47.345 1.00 42.97 116 PRO A C 1
ATOM 919 O O . PRO A 1 116 ? 51.685 -10.049 -48.499 1.00 42.97 116 PRO A O 1
ATOM 922 N N . GLY A 1 117 ? 53.166 -9.558 -46.859 1.00 45.56 117 GLY A N 1
ATOM 923 C CA . GLY A 1 117 ? 54.427 -9.929 -47.542 1.00 45.56 117 GLY A CA 1
ATOM 924 C C . GLY A 1 117 ? 54.960 -8.843 -48.486 1.00 45.56 117 GLY A C 1
ATOM 925 O O . GLY A 1 117 ? 54.185 -8.236 -49.211 1.00 45.56 117 GLY A O 1
ATOM 926 N N . THR A 1 118 ? 56.247 -8.495 -48.523 1.00 39.50 118 THR A N 1
ATOM 927 C CA . THR A 1 118 ? 57.508 -9.189 -48.185 1.00 39.50 118 THR A CA 1
ATOM 928 C C . THR A 1 118 ? 58.585 -8.147 -47.916 1.00 39.50 118 THR A C 1
ATOM 930 O O . THR A 1 118 ? 58.503 -7.074 -48.556 1.00 39.50 118 THR A O 1
#

Foldseek 3Di:
DKDADPDPVRRPWIFAADPDDDPVLVVLLVVLLVVCVVVVNDDLRSLLSSLVSRTPDIDAFQPPDDPVRRDCVRGDVVNSVCSSCVRVVVNVVVVPDPPPPDPPDPPDDDDDDDDDDD

pLDDT: mean 84.91, std 19.58, range [37.12, 98.38]

Radius of gyration: 23.09 Å; chains: 1; bounding box: 74×32×61 Å

Sequence (118 aa):
MRIDSPFADYPDAWIELPDRWLGRHATRYAEAIEAGKREKLIGRVLDFSVSLVLLDNWVLPGLTGPPDKWDFQQLPLEIIEWVAQTVLLAFNAVRIIPKNSLPLSPSGLATGEAQPGT

Secondary structure (DSSP, 8-state):
-EEE-S-TT-TT-EEE--SS--HHHHHHHHHHHHHHHHTT--HHHHHHHHHHHH-SEEE-TT--SSGGG--GGGS-HHHHHHHHHHHHHHHHHHH---TT------------------